Protein AF-A0A3P7L402-F1 (afdb_monomer_lite)

pLDDT: mean 82.18, std 11.5, range [44.22, 94.19]

InterPro domains:
  IPR001204 Phosphate transporter [PF01384] (10-91)
  IPR001204 Phosphate transporter [PTHR11101] (11-91)

Radius of gyration: 19.85 Å; chains: 1; bounding box: 48×33×49 Å

Organism: Strongylus vulgaris (NCBI:txid40348)

Foldseek 3Di:
DPPVVVVVVVVVVVVVVVVVVVVVLVVVLCVVLVVVQQVVCCVPVVDSDPPDDRDVVSSVVSSVVVVVCCVVCVVVVCVCCVPVVVPPPPDD

Structure (mmCIF, N/CA/C/O backbone):
data_AF-A0A3P7L402-F1
#
_entry.id   AF-A0A3P7L402-F1
#
loop_
_atom_site.group_PDB
_atom_site.id
_atom_site.type_symbol
_atom_site.label_atom_id
_atom_site.label_alt_id
_atom_site.label_comp_id
_atom_site.label_asym_id
_atom_site.label_entity_id
_atom_site.label_seq_id
_atom_site.pdbx_PDB_ins_code
_atom_site.Cartn_x
_atom_site.Cartn_y
_atom_site.Cartn_z
_atom_site.occupancy
_atom_site.B_iso_or_equiv
_atom_site.auth_seq_id
_atom_site.auth_comp_id
_atom_site.auth_asym_id
_atom_site.auth_atom_id
_atom_site.pdbx_PDB_model_num
ATOM 1 N N . MET A 1 1 ? 31.239 -3.483 -26.571 1.00 55.38 1 MET A N 1
ATOM 2 C CA . MET A 1 1 ? 31.332 -3.466 -25.093 1.00 55.38 1 MET A CA 1
ATOM 3 C C . MET A 1 1 ? 30.163 -2.730 -24.412 1.00 55.38 1 MET A C 1
ATOM 5 O O . MET A 1 1 ? 29.871 -3.057 -23.276 1.00 55.38 1 MET A O 1
ATOM 9 N N . LEU A 1 2 ? 29.409 -1.855 -25.105 1.00 62.06 2 LEU A N 1
ATOM 10 C CA . LEU A 1 2 ? 28.232 -1.140 -24.562 1.00 62.06 2 LEU A CA 1
ATOM 11 C C . LEU A 1 2 ? 26.907 -1.917 -24.291 1.00 62.06 2 LEU A C 1
ATOM 13 O O . LEU A 1 2 ? 26.087 -1.375 -23.551 1.00 62.06 2 LEU A O 1
ATOM 17 N N . PRO A 1 3 ? 26.603 -3.121 -24.831 1.00 63.69 3 PRO A N 1
ATOM 18 C CA . PRO A 1 3 ? 25.260 -3.696 -24.653 1.00 63.69 3 PRO A CA 1
ATOM 19 C C . PRO A 1 3 ? 25.029 -4.292 -23.256 1.00 63.69 3 PRO A C 1
ATOM 21 O O . PRO A 1 3 ? 23.889 -4.360 -22.803 1.00 63.69 3 PRO A O 1
ATOM 24 N N . LEU A 1 4 ? 26.089 -4.707 -22.555 1.00 66.69 4 LEU A N 1
ATOM 25 C CA . LEU A 1 4 ? 25.970 -5.368 -21.253 1.00 66.69 4 LEU A CA 1
ATOM 26 C C . LEU A 1 4 ? 25.655 -4.371 -20.126 1.00 66.69 4 LEU A C 1
ATOM 28 O O . LEU A 1 4 ? 24.789 -4.641 -19.298 1.00 66.69 4 LEU A O 1
ATOM 32 N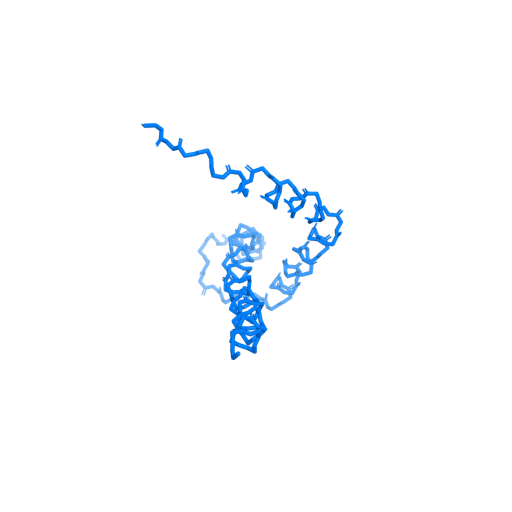 N . GLU A 1 5 ? 26.287 -3.194 -20.132 1.00 72.81 5 GLU A N 1
ATOM 33 C CA . GLU A 1 5 ? 26.075 -2.163 -19.104 1.00 72.81 5 GLU A CA 1
ATOM 34 C C . GLU A 1 5 ? 24.644 -1.614 -19.128 1.00 72.81 5 GLU A C 1
ATOM 36 O O . GLU A 1 5 ? 24.038 -1.379 -18.084 1.00 72.81 5 GLU A O 1
ATOM 41 N N . LEU A 1 6 ? 24.048 -1.513 -20.319 1.00 74.00 6 LEU A N 1
ATOM 42 C CA . LEU A 1 6 ? 22.667 -1.064 -20.488 1.00 74.00 6 LEU A CA 1
ATOM 43 C C . LEU A 1 6 ? 21.651 -2.117 -20.008 1.00 74.00 6 LEU A C 1
ATOM 45 O O . LEU A 1 6 ? 20.614 -1.776 -19.436 1.00 74.00 6 LEU A O 1
ATOM 49 N N . VAL A 1 7 ? 21.959 -3.405 -20.195 1.00 74.25 7 VAL A N 1
ATOM 50 C CA . VAL A 1 7 ? 21.150 -4.521 -19.675 1.00 74.25 7 VAL A CA 1
ATOM 51 C C . VAL A 1 7 ? 21.217 -4.579 -18.149 1.00 74.25 7 VAL A C 1
ATOM 53 O O . VAL A 1 7 ? 20.191 -4.792 -17.500 1.00 74.25 7 VAL A O 1
ATOM 56 N N . ILE A 1 8 ? 22.399 -4.355 -17.573 1.00 80.12 8 ILE A N 1
ATOM 57 C CA . ILE A 1 8 ? 22.598 -4.295 -16.121 1.00 80.12 8 ILE A CA 1
ATOM 58 C C . ILE A 1 8 ? 21.865 -3.077 -15.536 1.00 80.12 8 ILE A C 1
ATOM 60 O O . ILE A 1 8 ? 21.097 -3.230 -14.586 1.00 80.12 8 ILE A O 1
ATOM 64 N N . GLY A 1 9 ? 22.001 -1.899 -16.155 1.00 84.12 9 GLY A N 1
ATOM 65 C CA . GLY A 1 9 ? 21.323 -0.670 -15.734 1.00 84.12 9 GLY A CA 1
ATOM 66 C C . GLY A 1 9 ? 19.796 -0.784 -15.745 1.00 84.12 9 GLY A C 1
ATOM 67 O O . GLY A 1 9 ? 19.142 -0.399 -14.777 1.00 84.12 9 GLY A O 1
ATOM 68 N N . ARG A 1 10 ? 19.212 -1.399 -16.784 1.00 83.25 10 ARG A N 1
ATOM 69 C CA . ARG A 1 10 ? 17.760 -1.648 -16.844 1.00 83.25 10 ARG A CA 1
ATOM 70 C C . ARG A 1 10 ? 17.274 -2.579 -15.732 1.00 83.25 10 ARG A C 1
ATOM 72 O O . ARG A 1 10 ? 16.233 -2.322 -15.137 1.00 83.25 10 ARG A O 1
ATOM 79 N N . LYS A 1 11 ? 18.017 -3.648 -15.428 1.00 86.19 11 LYS A N 1
ATOM 80 C CA . LYS A 1 11 ? 17.669 -4.578 -14.337 1.00 86.19 11 LYS A CA 1
ATOM 81 C C . LYS A 1 11 ? 17.728 -3.888 -12.969 1.00 86.19 11 LYS A C 1
ATOM 83 O O . LYS A 1 11 ? 16.829 -4.082 -12.156 1.00 86.19 11 LYS A O 1
ATOM 88 N N . LEU A 1 12 ? 18.740 -3.049 -12.747 1.00 90.62 12 LEU A N 1
ATOM 89 C CA . LEU A 1 12 ? 18.872 -2.234 -11.536 1.00 90.62 12 LEU A CA 1
ATOM 90 C C . LEU A 1 12 ? 17.731 -1.220 -11.389 1.00 90.62 12 LEU A C 1
ATOM 92 O O . LEU A 1 12 ? 17.191 -1.077 -10.299 1.00 90.62 12 LEU A O 1
ATOM 96 N N . GLN A 1 13 ? 17.311 -0.562 -12.473 1.00 90.56 13 GLN A N 1
ATOM 97 C CA . GLN A 1 13 ? 16.183 0.376 -12.434 1.00 90.56 13 GLN A CA 1
ATOM 98 C C . GLN A 1 13 ? 14.870 -0.299 -12.032 1.00 90.56 13 GLN A C 1
ATOM 100 O O . GLN A 1 13 ? 14.126 0.268 -11.236 1.00 90.56 13 GLN A O 1
ATOM 105 N N . VAL A 1 14 ? 14.598 -1.512 -12.530 1.00 89.69 14 VAL A N 1
ATOM 106 C CA . VAL A 1 14 ? 13.414 -2.282 -12.112 1.00 89.69 14 VAL A CA 1
ATOM 107 C C . VAL A 1 14 ? 13.461 -2.557 -10.610 1.00 89.69 14 VAL A C 1
ATOM 109 O O . VAL A 1 14 ? 12.471 -2.336 -9.920 1.00 89.69 14 VAL A O 1
ATOM 112 N N . PHE A 1 15 ? 14.618 -2.971 -10.090 1.00 91.81 15 PHE A N 1
ATOM 113 C CA . PHE A 1 15 ? 14.795 -3.207 -8.660 1.00 91.81 15 PHE A CA 1
ATOM 114 C C . PHE A 1 15 ? 14.543 -1.932 -7.846 1.00 91.81 15 PHE A C 1
ATOM 116 O O . PHE A 1 15 ? 13.690 -1.932 -6.963 1.00 91.81 15 PHE A O 1
ATOM 123 N N . THR A 1 16 ? 15.195 -0.821 -8.189 1.00 92.50 16 THR A N 1
ATOM 124 C CA . THR A 1 16 ? 15.001 0.470 -7.510 1.00 92.50 16 THR A CA 1
ATOM 125 C C . THR A 1 16 ? 13.546 0.938 -7.562 1.00 92.50 16 THR A C 1
ATOM 127 O O . THR A 1 16 ? 13.018 1.401 -6.552 1.00 92.50 16 THR A O 1
ATOM 130 N N . ALA A 1 17 ? 12.867 0.772 -8.702 1.00 89.94 17 ALA A N 1
ATOM 131 C CA . ALA A 1 17 ? 11.455 1.115 -8.844 1.00 89.94 17 ALA A CA 1
ATOM 132 C C . ALA A 1 17 ? 10.558 0.282 -7.913 1.00 89.94 17 ALA A C 1
ATOM 134 O O . ALA A 1 17 ? 9.613 0.822 -7.340 1.00 89.94 17 ALA A O 1
ATOM 135 N N . CYS A 1 18 ? 10.872 -1.000 -7.695 1.00 91.06 18 CYS A N 1
ATOM 136 C CA . CYS A 1 18 ? 10.159 -1.826 -6.720 1.00 91.06 18 CYS A CA 1
ATOM 137 C C . CYS A 1 18 ? 10.320 -1.302 -5.284 1.00 91.06 18 CYS A C 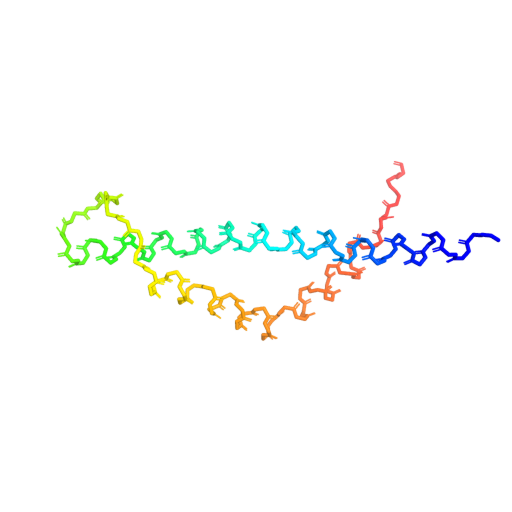1
ATOM 139 O O . CYS A 1 18 ? 9.325 -1.216 -4.567 1.00 91.06 18 CYS A O 1
ATOM 141 N N . PHE A 1 19 ? 11.530 -0.905 -4.866 1.00 93.12 19 PHE A N 1
ATOM 142 C CA . PHE A 1 19 ? 11.742 -0.317 -3.532 1.00 93.12 19 PHE A CA 1
ATOM 143 C C . PHE A 1 19 ? 11.029 1.023 -3.370 1.00 93.12 19 PHE A C 1
ATOM 145 O O . PHE A 1 19 ? 10.394 1.258 -2.343 1.00 93.12 19 PHE A O 1
ATOM 152 N N . ALA A 1 20 ? 11.093 1.879 -4.391 1.00 92.44 20 ALA A N 1
ATOM 153 C CA . ALA A 1 20 ? 10.381 3.151 -4.393 1.00 92.44 20 ALA A CA 1
ATOM 154 C C . ALA A 1 20 ? 8.860 2.940 -4.286 1.00 92.44 20 ALA A C 1
ATOM 156 O O . ALA A 1 20 ? 8.204 3.587 -3.472 1.00 92.44 20 ALA A O 1
ATOM 157 N N . GLY A 1 21 ? 8.313 1.981 -5.043 1.00 90.25 21 GLY A N 1
ATOM 158 C CA . GLY A 1 21 ? 6.901 1.605 -4.973 1.00 90.25 21 GLY A CA 1
ATOM 159 C C . GLY A 1 21 ? 6.498 1.047 -3.607 1.00 90.25 21 GLY A C 1
ATOM 160 O O . GLY A 1 21 ? 5.443 1.406 -3.093 1.00 90.25 21 GLY A O 1
ATOM 161 N N . PHE A 1 22 ? 7.347 0.228 -2.980 1.00 89.56 22 PHE A N 1
ATOM 162 C CA . PHE A 1 22 ? 7.103 -0.297 -1.634 1.00 89.56 22 PHE A CA 1
ATOM 163 C C . PHE A 1 22 ? 7.070 0.815 -0.577 1.00 89.56 22 PHE A C 1
ATOM 165 O O . PHE A 1 22 ? 6.124 0.897 0.205 1.00 89.56 22 PHE A O 1
ATOM 172 N N . ALA A 1 23 ? 8.074 1.698 -0.575 1.00 92.81 23 ALA A N 1
ATOM 173 C CA . ALA A 1 23 ? 8.155 2.804 0.376 1.00 92.81 23 ALA A CA 1
ATOM 174 C C . ALA A 1 23 ? 6.984 3.789 0.218 1.00 92.81 23 ALA A C 1
ATOM 176 O O . ALA A 1 23 ? 6.417 4.248 1.210 1.00 92.81 23 ALA A O 1
ATOM 177 N N . HIS A 1 24 ? 6.590 4.089 -1.022 1.00 91.00 24 HIS A N 1
ATOM 178 C CA . HIS A 1 24 ? 5.435 4.943 -1.283 1.00 91.00 24 HIS A CA 1
ATOM 179 C C . HIS A 1 24 ? 4.127 4.267 -0.861 1.00 91.00 24 HIS A C 1
ATOM 181 O O . HIS A 1 24 ? 3.329 4.882 -0.157 1.00 91.00 24 HIS A O 1
ATOM 187 N N . GLY A 1 25 ? 3.949 2.986 -1.201 1.00 89.31 25 GLY A N 1
ATOM 188 C CA . GLY A 1 25 ? 2.769 2.215 -0.819 1.00 89.31 25 GLY A CA 1
ATOM 189 C C . GLY A 1 25 ? 2.583 2.129 0.698 1.00 89.31 25 GLY A C 1
ATOM 190 O O . GLY A 1 25 ? 1.465 2.271 1.180 1.00 89.31 25 GLY A O 1
ATOM 191 N N . ALA A 1 26 ? 3.666 1.973 1.467 1.00 88.19 26 ALA A N 1
ATOM 192 C CA . ALA A 1 26 ? 3.604 1.976 2.930 1.00 88.19 26 ALA A CA 1
ATOM 193 C C . ALA A 1 26 ? 3.097 3.317 3.501 1.00 88.19 26 ALA A C 1
ATOM 195 O O . ALA A 1 26 ? 2.284 3.321 4.427 1.00 88.19 26 ALA A O 1
ATOM 196 N N . ASN A 1 27 ? 3.525 4.447 2.927 1.00 91.81 27 ASN A N 1
ATOM 197 C CA . ASN A 1 27 ? 3.018 5.768 3.311 1.00 91.81 27 ASN A CA 1
ATOM 198 C C . ASN A 1 27 ? 1.535 5.945 2.947 1.00 91.81 27 ASN A C 1
ATOM 200 O O . ASN A 1 27 ? 0.758 6.463 3.751 1.00 91.81 27 ASN A O 1
ATOM 204 N N . ASP A 1 28 ? 1.123 5.470 1.772 1.00 92.00 28 ASP A N 1
ATOM 205 C CA . ASP A 1 28 ? -0.266 5.576 1.319 1.00 92.00 28 ASP A CA 1
ATOM 206 C C . ASP A 1 28 ? -1.215 4.740 2.189 1.00 92.00 28 ASP A C 1
ATOM 208 O O . ASP A 1 28 ? -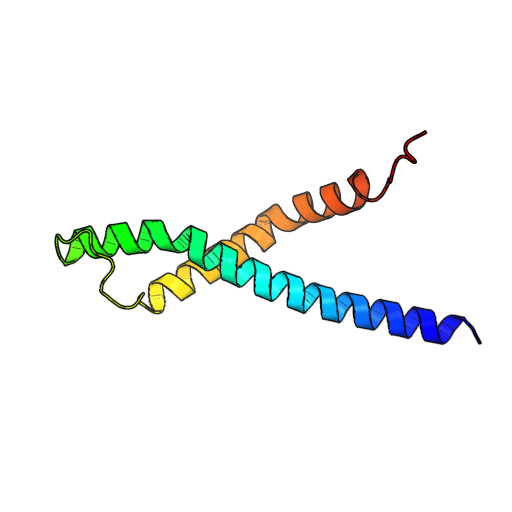2.302 5.203 2.539 1.00 92.00 28 ASP A O 1
ATOM 212 N N . VAL A 1 29 ? -0.784 3.543 2.609 1.00 89.69 29 VAL A N 1
ATOM 213 C CA . VAL A 1 29 ? -1.508 2.700 3.575 1.00 89.69 29 VAL A CA 1
ATOM 214 C C . VAL A 1 29 ? -1.749 3.468 4.878 1.00 89.69 29 VAL A C 1
ATOM 216 O O . VAL A 1 29 ? -2.875 3.486 5.375 1.00 89.69 29 VAL A O 1
ATOM 219 N N . GLY A 1 30 ? -0.726 4.141 5.415 1.00 88.00 30 GLY A N 1
ATOM 220 C CA . GLY A 1 30 ? -0.853 4.948 6.632 1.00 88.00 30 GLY A CA 1
ATOM 221 C C . GLY A 1 30 ? -1.887 6.066 6.484 1.00 88.00 30 GLY A C 1
ATOM 222 O O . GLY A 1 30 ? -2.783 6.200 7.320 1.00 88.00 30 GLY A O 1
ATOM 223 N N . ASN A 1 31 ? -1.823 6.806 5.376 1.00 89.12 31 ASN A N 1
ATOM 224 C CA . ASN A 1 31 ? -2.753 7.898 5.087 1.00 89.12 31 ASN A CA 1
ATOM 225 C C . ASN A 1 31 ? -4.200 7.412 4.903 1.00 89.12 31 ASN A C 1
ATOM 227 O O . ASN A 1 31 ? -5.134 8.061 5.371 1.00 89.12 31 ASN A O 1
ATOM 231 N N . ALA A 1 32 ? -4.398 6.260 4.258 1.00 87.50 32 ALA A N 1
ATOM 232 C CA . ALA A 1 32 ? -5.724 5.687 4.039 1.00 87.50 32 ALA A CA 1
ATOM 233 C C . ALA A 1 32 ? -6.349 5.124 5.329 1.00 87.50 32 ALA A C 1
ATOM 235 O O . ALA A 1 32 ? -7.560 5.221 5.536 1.00 87.50 32 ALA A O 1
ATOM 236 N N . ILE A 1 33 ? -5.533 4.535 6.207 1.00 89.50 33 ILE A N 1
ATOM 237 C CA . ILE A 1 33 ? -5.995 3.836 7.413 1.00 89.50 33 ILE A CA 1
ATOM 238 C C . ILE A 1 33 ? -6.142 4.767 8.624 1.00 89.50 33 ILE A C 1
ATOM 240 O O . ILE A 1 33 ? -6.954 4.482 9.509 1.00 89.50 33 ILE A O 1
ATOM 244 N N . ALA A 1 34 ? -5.411 5.883 8.682 1.00 87.00 34 ALA A N 1
ATOM 245 C CA . ALA A 1 34 ? -5.495 6.856 9.774 1.00 87.00 34 ALA A CA 1
ATOM 246 C C . ALA A 1 34 ? -6.941 7.284 10.130 1.00 87.00 34 ALA A C 1
ATOM 248 O O . ALA A 1 34 ? -7.318 7.149 11.301 1.00 87.00 34 ALA A O 1
ATOM 249 N N . PRO A 1 35 ? -7.794 7.723 9.178 1.00 88.31 35 PRO A N 1
ATOM 250 C CA . PRO A 1 35 ? -9.177 8.092 9.489 1.00 88.31 35 PRO A CA 1
ATOM 251 C C . PRO A 1 35 ? -10.032 6.890 9.915 1.00 88.31 35 PRO A C 1
ATOM 253 O O . PRO A 1 35 ? -10.863 7.010 10.815 1.00 88.31 35 PRO A O 1
ATOM 256 N N . LEU A 1 36 ? -9.811 5.717 9.316 1.00 87.19 36 LEU A N 1
ATOM 257 C CA . LEU A 1 36 ? -10.533 4.491 9.665 1.00 87.19 36 LEU A CA 1
ATOM 258 C C . LEU A 1 36 ? -10.219 4.061 11.107 1.00 87.19 36 LEU A C 1
ATOM 260 O O . LEU A 1 36 ? -11.112 3.697 11.868 1.00 87.19 36 LEU A O 1
ATOM 264 N N . THR A 1 37 ? -8.952 4.161 11.501 1.00 86.75 37 THR A N 1
ATOM 265 C CA . THR A 1 37 ? -8.497 3.830 12.855 1.00 86.75 37 THR A CA 1
ATOM 266 C C . THR A 1 37 ? -9.020 4.836 13.875 1.00 86.75 37 THR A C 1
ATOM 268 O O . THR A 1 37 ? -9.481 4.430 14.939 1.00 86.75 37 THR A O 1
ATOM 271 N N . ALA A 1 38 ? -9.034 6.133 13.540 1.00 86.44 38 ALA A N 1
ATOM 272 C CA . ALA A 1 38 ? -9.673 7.157 14.370 1.00 86.44 38 ALA A CA 1
ATOM 273 C C . ALA A 1 38 ? -11.160 6.847 14.615 1.00 86.44 38 ALA A C 1
ATOM 275 O O . ALA A 1 38 ? -11.630 6.920 15.748 1.00 86.44 38 ALA A O 1
ATOM 276 N N . LEU A 1 39 ? -11.893 6.448 13.569 1.00 86.75 39 LEU A N 1
ATOM 277 C CA . LEU A 1 39 ? -13.309 6.099 13.679 1.00 86.75 39 LEU A CA 1
ATOM 278 C C . LEU A 1 39 ? -13.534 4.894 14.603 1.00 86.75 39 LEU A C 1
ATOM 280 O O . LEU A 1 39 ? -14.430 4.921 15.447 1.00 86.75 39 LEU A O 1
ATOM 284 N N . VAL A 1 40 ? -12.713 3.848 14.471 1.00 85.25 40 VAL A N 1
ATOM 285 C CA . VAL A 1 40 ? -12.800 2.651 15.322 1.00 85.25 40 VAL A CA 1
ATOM 286 C C . VAL A 1 40 ? -12.466 2.974 16.781 1.00 85.25 40 VAL A C 1
ATOM 288 O O . VAL A 1 40 ? -13.161 2.482 17.672 1.00 85.25 40 VAL A O 1
ATOM 291 N N . ALA A 1 41 ? -11.461 3.820 17.029 1.00 84.12 41 ALA A N 1
ATOM 292 C CA . ALA A 1 41 ? -11.100 4.273 18.373 1.00 84.12 41 ALA A CA 1
ATOM 293 C C . ALA A 1 41 ? -12.255 5.039 19.041 1.00 84.12 41 ALA A C 1
ATOM 295 O O . ALA A 1 41 ? -12.650 4.721 20.160 1.00 84.12 41 ALA A O 1
ATOM 296 N N . ILE A 1 42 ? -12.892 5.967 18.317 1.00 85.56 42 ILE A N 1
ATOM 297 C CA . ILE A 1 42 ? -14.066 6.698 18.822 1.00 85.56 42 ILE A CA 1
ATOM 298 C C . ILE A 1 42 ? -15.232 5.741 19.097 1.00 85.56 42 ILE A C 1
ATOM 300 O O . ILE A 1 42 ? -15.910 5.872 20.115 1.00 85.56 42 ILE A O 1
ATOM 304 N N . TYR A 1 43 ? -15.475 4.775 18.208 1.00 85.06 43 TYR A N 1
ATOM 305 C CA . TYR A 1 43 ? -16.582 3.832 18.361 1.00 85.06 43 TYR A CA 1
ATOM 306 C C . TYR A 1 43 ? -16.418 2.917 19.583 1.00 85.06 43 TYR A C 1
ATOM 308 O O . TYR A 1 43 ? -17.403 2.625 20.261 1.00 85.06 43 TYR A O 1
ATOM 316 N N . ARG A 1 44 ? -15.190 2.466 19.872 1.00 81.56 44 ARG A N 1
ATOM 317 C CA . ARG A 1 44 ? -14.912 1.532 20.974 1.00 81.56 44 ARG A CA 1
ATOM 318 C C . ARG A 1 44 ? -14.660 2.225 22.306 1.00 81.56 44 ARG A C 1
ATOM 320 O O . ARG A 1 44 ? -15.288 1.863 23.295 1.00 81.56 44 ARG A O 1
ATOM 327 N N . ASP A 1 45 ? -13.794 3.232 22.315 1.00 78.06 45 ASP A N 1
ATOM 328 C CA . ASP A 1 45 ? -13.274 3.827 23.550 1.00 78.06 45 ASP A CA 1
ATOM 329 C C . ASP A 1 45 ? -13.955 5.158 23.896 1.00 78.06 45 ASP A C 1
ATOM 331 O O . ASP A 1 45 ? -13.682 5.747 24.941 1.00 78.06 45 ASP A O 1
ATOM 335 N N . LYS A 1 46 ? -14.836 5.664 23.014 1.00 76.88 46 LYS A N 1
ATOM 336 C CA . LYS A 1 46 ? -15.437 7.013 23.090 1.00 76.88 46 LYS A CA 1
ATOM 337 C C . LYS A 1 46 ? -14.410 8.130 23.269 1.00 76.88 46 LYS A C 1
ATOM 339 O O . LYS A 1 46 ? -14.742 9.229 23.711 1.00 76.88 46 LYS A O 1
ATOM 344 N N . ASN A 1 47 ? -13.169 7.852 22.891 1.00 67.88 47 ASN A N 1
ATOM 345 C CA . ASN A 1 47 ? -12.047 8.754 22.993 1.00 67.88 47 ASN A CA 1
ATOM 346 C C . ASN A 1 47 ? -11.503 8.996 21.584 1.00 67.88 47 ASN A C 1
ATOM 348 O O . ASN A 1 47 ? -11.265 8.061 20.824 1.00 67.88 47 ASN A O 1
ATOM 352 N N . ALA A 1 48 ? -11.335 10.266 21.225 1.00 66.44 48 ALA A N 1
ATOM 353 C CA . ALA A 1 48 ? -10.760 10.661 19.941 1.00 66.44 48 ALA A CA 1
ATOM 354 C C . ALA A 1 48 ? -9.223 10.617 19.947 1.00 66.44 48 ALA A C 1
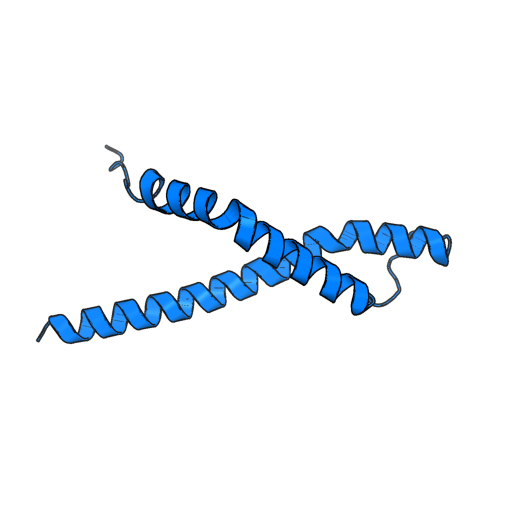ATOM 356 O O . ALA A 1 48 ? -8.594 10.840 18.913 1.00 66.44 48 ALA A O 1
ATOM 357 N N . ARG A 1 49 ? -8.601 10.355 21.105 1.00 65.75 49 ARG A N 1
ATOM 358 C CA . ARG A 1 49 ? -7.150 10.211 21.213 1.00 65.75 49 ARG A CA 1
ATOM 359 C C . ARG A 1 49 ? -6.726 8.851 20.663 1.00 65.75 49 ARG A C 1
ATOM 361 O O . ARG A 1 49 ? -7.070 7.812 21.217 1.00 65.75 49 ARG A O 1
ATOM 368 N N . GLN A 1 50 ? -5.946 8.875 19.583 1.00 63.69 50 GLN A N 1
ATOM 369 C CA . GLN A 1 50 ? -5.247 7.711 19.028 1.00 63.69 50 GLN A CA 1
ATOM 370 C C . GLN A 1 50 ? -4.047 7.336 19.919 1.00 63.69 50 GLN A C 1
ATOM 372 O O . GLN A 1 50 ? -2.898 7.419 19.502 1.00 63.69 50 GLN A O 1
ATOM 377 N N . GLU A 1 51 ? -4.308 6.997 21.181 1.00 61.81 51 GLU A N 1
ATOM 378 C CA . GLU A 1 51 ? -3.277 6.547 22.133 1.00 61.81 51 GLU A CA 1
ATOM 379 C C . GLU A 1 51 ? -2.992 5.041 21.998 1.00 61.81 51 GLU A C 1
ATOM 381 O O . GLU A 1 51 ? -1.968 4.557 22.474 1.00 61.81 51 GLU A O 1
ATOM 386 N N . GLY A 1 52 ? -3.886 4.304 21.332 1.00 65.44 52 GLY A N 1
ATOM 387 C CA . GLY A 1 52 ? -3.762 2.871 21.086 1.00 65.44 52 GLY A CA 1
ATOM 388 C C . GLY A 1 52 ? -2.996 2.535 19.807 1.00 65.44 52 GLY A C 1
ATOM 389 O O . GLY A 1 52 ? -3.081 3.235 18.798 1.00 65.44 52 GLY A O 1
ATOM 390 N N . GLU A 1 53 ? -2.280 1.416 19.846 1.00 71.44 53 GLU A N 1
ATOM 391 C CA . GLU A 1 53 ? -1.591 0.846 18.691 1.00 71.44 53 GLU A CA 1
ATOM 392 C C . GLU A 1 53 ? -2.597 0.438 17.597 1.00 71.44 53 GLU A C 1
ATOM 394 O O . GLU A 1 53 ? -3.684 -0.074 17.886 1.00 71.44 53 GLU A O 1
ATOM 399 N N . VAL A 1 54 ? -2.257 0.681 16.324 1.00 78.31 54 VAL A N 1
ATOM 400 C CA . VAL A 1 54 ? -3.160 0.371 15.206 1.00 78.31 54 VAL A CA 1
ATOM 401 C C . VAL A 1 54 ? -3.313 -1.150 15.092 1.00 78.31 54 VAL A C 1
ATOM 403 O O . VAL A 1 54 ? -2.317 -1.853 14.915 1.00 78.31 54 VAL A O 1
ATOM 406 N N . PRO A 1 55 ? -4.541 -1.695 15.133 1.00 83.25 55 PRO A N 1
ATOM 407 C CA . PRO A 1 55 ? -4.732 -3.133 15.057 1.00 83.25 55 PRO A CA 1
ATOM 408 C C . PRO A 1 55 ? -4.287 -3.698 13.704 1.00 83.25 55 PRO A C 1
ATOM 410 O O . PRO A 1 55 ? -4.667 -3.183 12.648 1.00 83.25 55 PRO A O 1
ATOM 413 N N . ILE A 1 56 ? -3.576 -4.830 13.727 1.00 86.50 56 ILE A N 1
ATOM 414 C CA . ILE A 1 56 ? -3.009 -5.447 12.516 1.00 86.50 56 ILE A CA 1
ATOM 415 C C . ILE A 1 56 ? -4.067 -5.799 11.456 1.00 86.50 56 ILE A C 1
ATOM 417 O O . ILE A 1 56 ? -3.795 -5.723 10.261 1.00 86.50 56 ILE A O 1
ATOM 421 N N . TYR A 1 57 ? -5.300 -6.128 11.859 1.00 87.69 57 TYR A N 1
ATOM 422 C CA . TYR A 1 57 ? -6.375 -6.442 10.911 1.00 87.69 57 TYR A CA 1
ATOM 423 C C . TYR A 1 57 ? -6.800 -5.227 10.073 1.00 87.69 57 TYR A C 1
ATOM 425 O O . TYR A 1 57 ? -7.184 -5.396 8.917 1.00 87.69 57 TYR A O 1
ATOM 433 N N . ILE A 1 58 ? -6.696 -4.007 10.617 1.00 87.75 58 ILE A N 1
ATOM 434 C CA . ILE A 1 58 ? -7.000 -2.776 9.875 1.00 87.75 58 ILE A CA 1
ATOM 435 C C . ILE A 1 58 ? -5.886 -2.499 8.858 1.00 87.75 58 ILE A C 1
ATOM 437 O O . ILE A 1 58 ? -6.174 -2.194 7.701 1.00 87.75 58 ILE A O 1
ATOM 441 N N . LEU A 1 59 ? -4.623 -2.694 9.260 1.00 88.38 59 LEU A N 1
ATOM 442 C CA . LEU A 1 59 ? -3.457 -2.645 8.368 1.00 88.38 59 LEU A CA 1
ATOM 443 C C . LEU A 1 59 ? -3.586 -3.613 7.191 1.00 88.38 59 LEU A C 1
ATOM 445 O O . LEU A 1 59 ? -3.457 -3.199 6.039 1.00 88.38 59 LEU A O 1
ATOM 449 N N . LEU A 1 60 ? -3.911 -4.879 7.463 1.00 90.38 60 LEU A N 1
ATOM 450 C CA . LEU A 1 60 ? -4.116 -5.884 6.418 1.00 90.38 60 LEU A CA 1
ATOM 451 C C . LEU A 1 60 ? -5.251 -5.497 5.464 1.00 90.38 60 LEU A C 1
ATOM 453 O O . LEU A 1 60 ? -5.108 -5.658 4.252 1.00 90.38 60 LEU A O 1
ATOM 457 N N . TYR A 1 61 ? -6.347 -4.941 5.986 1.00 91.38 61 TYR A N 1
ATOM 458 C CA . TYR A 1 61 ? -7.452 -4.460 5.160 1.00 91.38 61 TYR A CA 1
ATOM 459 C C . TYR A 1 61 ? -7.017 -3.350 4.193 1.00 91.38 61 TYR A C 1
ATOM 461 O O . TYR A 1 61 ? -7.322 -3.430 3.003 1.00 91.38 61 TYR A O 1
ATOM 469 N N . GLY A 1 62 ? -6.273 -2.341 4.660 1.00 91.00 62 GLY A N 1
ATOM 470 C CA . GLY A 1 62 ? -5.834 -1.252 3.781 1.00 91.00 62 GLY A CA 1
ATOM 471 C C . GLY A 1 62 ? -4.825 -1.699 2.720 1.00 91.00 62 GLY A C 1
ATOM 472 O O . GLY A 1 62 ? -4.935 -1.271 1.572 1.00 91.00 62 GLY A O 1
ATOM 473 N N . VAL A 1 63 ? -3.912 -2.622 3.048 1.00 90.81 63 VAL A N 1
ATOM 474 C CA . VAL A 1 63 ? -2.995 -3.212 2.053 1.00 90.81 63 VAL A CA 1
ATOM 475 C C . VAL A 1 63 ? -3.780 -3.960 0.974 1.00 90.81 63 VAL A C 1
ATOM 477 O O . VAL A 1 63 ? -3.565 -3.724 -0.214 1.00 90.81 63 VAL A O 1
ATOM 480 N N . LEU A 1 64 ? -4.735 -4.811 1.364 1.00 93.25 64 LEU A N 1
ATOM 481 C CA . LEU A 1 64 ? -5.571 -5.544 0.411 1.00 93.25 64 LEU A CA 1
ATOM 482 C C . LEU A 1 64 ? -6.393 -4.601 -0.475 1.00 93.25 64 LEU A C 1
ATOM 484 O O . LEU A 1 64 ? -6.453 -4.805 -1.686 1.00 93.25 64 LEU A O 1
ATOM 488 N N . ALA A 1 65 ? -6.978 -3.549 0.100 1.00 91.75 65 ALA A N 1
ATOM 489 C CA . ALA A 1 65 ? -7.743 -2.558 -0.650 1.00 91.75 65 ALA A CA 1
ATOM 490 C C . ALA A 1 65 ? -6.884 -1.844 -1.711 1.00 91.75 65 ALA A C 1
ATOM 492 O O . ALA A 1 65 ? -7.311 -1.717 -2.860 1.00 91.75 65 ALA A O 1
ATOM 493 N N . ILE A 1 66 ? -5.656 -1.442 -1.362 1.00 90.75 66 ILE A N 1
ATOM 494 C CA . ILE A 1 66 ? -4.718 -0.810 -2.301 1.00 90.75 66 ILE A CA 1
ATOM 495 C C . ILE A 1 66 ? -4.279 -1.800 -3.388 1.00 90.75 66 ILE A C 1
ATOM 497 O O . ILE A 1 66 ? -4.278 -1.442 -4.566 1.00 90.75 66 ILE A O 1
ATOM 501 N N . CYS A 1 67 ? -3.983 -3.057 -3.039 1.00 91.31 67 CYS A N 1
ATOM 502 C CA . CYS A 1 67 ? -3.650 -4.092 -4.021 1.00 91.31 67 CYS A CA 1
ATOM 503 C C . CYS A 1 67 ? -4.789 -4.325 -5.026 1.00 91.31 67 CYS A C 1
ATOM 505 O O . CYS A 1 67 ? -4.544 -4.395 -6.231 1.00 91.31 67 CYS A O 1
ATOM 507 N N . VAL A 1 68 ? -6.036 -4.404 -4.553 1.00 94.19 68 VAL A N 1
ATOM 508 C CA . VAL A 1 68 ? -7.218 -4.570 -5.415 1.00 94.19 68 VAL A CA 1
ATOM 509 C C . VAL A 1 68 ? -7.438 -3.337 -6.296 1.00 94.19 68 VAL A C 1
ATOM 511 O O . VAL A 1 68 ? -7.701 -3.474 -7.494 1.00 94.19 68 VAL A O 1
ATOM 514 N N . GLY A 1 69 ? -7.283 -2.130 -5.746 1.00 91.06 69 GLY A N 1
ATOM 515 C CA . GLY A 1 69 ? -7.366 -0.884 -6.512 1.00 91.06 69 GLY A CA 1
ATOM 516 C C . GLY A 1 69 ? -6.310 -0.809 -7.618 1.00 91.06 69 GLY A C 1
ATOM 517 O O . GLY A 1 69 ? -6.626 -0.484 -8.764 1.00 91.06 69 GLY A O 1
ATOM 518 N N . LEU A 1 70 ? -5.069 -1.193 -7.310 1.00 90.12 70 LEU A N 1
ATOM 519 C CA . LEU A 1 70 ? -3.983 -1.222 -8.286 1.00 90.12 70 LEU A CA 1
ATOM 520 C C . LEU A 1 70 ? -4.213 -2.289 -9.366 1.00 90.12 70 LEU A C 1
ATOM 522 O O . LEU A 1 70 ? -3.961 -2.025 -10.539 1.00 90.12 70 LEU A O 1
ATOM 526 N N . TRP A 1 71 ? -4.733 -3.466 -9.012 1.00 91.88 71 TRP A N 1
ATOM 527 C CA . TRP A 1 71 ? -5.037 -4.503 -10.001 1.00 91.88 71 TRP A CA 1
ATOM 528 C C . TRP A 1 71 ? -6.151 -4.047 -10.955 1.00 91.88 71 TRP A C 1
ATOM 530 O O . TRP A 1 71 ? -6.022 -4.162 -12.173 1.00 91.88 71 TRP A O 1
ATOM 540 N N . THR A 1 72 ? -7.230 -3.478 -10.421 1.00 93.81 72 THR A N 1
ATOM 541 C CA . THR A 1 72 ? -8.411 -3.110 -11.217 1.00 93.81 72 THR A CA 1
ATOM 542 C C . THR A 1 72 ? -8.206 -1.852 -12.065 1.00 93.81 72 THR A C 1
ATOM 544 O O . THR A 1 72 ? -8.625 -1.820 -13.222 1.00 93.81 72 THR A O 1
ATOM 547 N N . LEU A 1 73 ? -7.554 -0.817 -11.523 1.00 92.38 73 LEU A N 1
ATOM 548 C CA . LEU A 1 73 ? -7.445 0.506 -12.157 1.00 92.38 73 LEU A CA 1
ATOM 549 C C . LEU A 1 73 ? -6.002 0.921 -12.484 1.00 92.38 73 LEU A C 1
ATOM 551 O O . LEU A 1 73 ? -5.794 1.836 -13.287 1.00 92.38 73 LEU A O 1
ATOM 555 N N . GLY A 1 74 ? -4.996 0.245 -11.924 1.00 89.00 74 GLY A N 1
ATOM 556 C CA . GLY A 1 74 ? -3.589 0.633 -12.054 1.00 89.00 74 GLY A CA 1
ATOM 557 C C . GLY A 1 74 ? -3.071 0.610 -13.489 1.00 89.00 74 GLY A C 1
ATOM 558 O O . GLY A 1 74 ? -2.309 1.495 -13.868 1.00 89.00 74 GLY A O 1
ATOM 559 N N . HIS A 1 75 ? -3.545 -0.312 -14.337 1.00 88.31 75 HIS A N 1
ATOM 560 C CA . HIS A 1 75 ? -3.132 -0.353 -15.747 1.00 88.31 75 HIS A CA 1
ATOM 561 C C . HIS A 1 75 ? -3.445 0.957 -16.490 1.00 88.31 75 HIS A C 1
ATOM 563 O O . HIS A 1 75 ? -2.667 1.398 -17.338 1.00 88.31 75 HIS A O 1
ATOM 569 N N . ARG A 1 76 ? -4.553 1.623 -16.140 1.00 88.94 76 ARG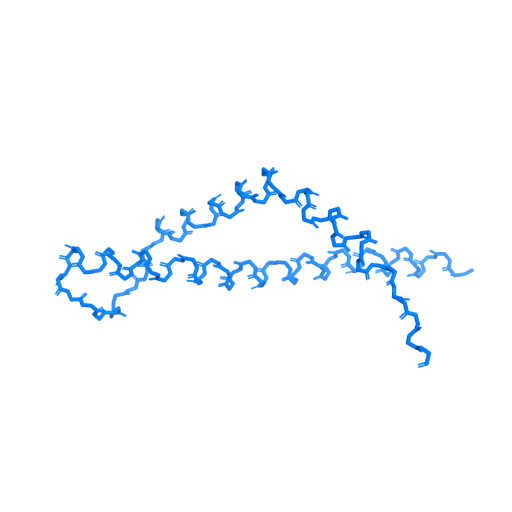 A N 1
ATOM 570 C CA . ARG A 1 76 ? -4.930 2.906 -16.743 1.00 88.94 76 ARG A CA 1
ATOM 571 C C . ARG A 1 76 ? -3.965 4.015 -16.337 1.00 88.94 76 ARG A C 1
ATOM 573 O O . ARG A 1 76 ? -3.552 4.791 -17.190 1.00 88.94 76 ARG A O 1
ATOM 580 N N . VAL A 1 77 ? -3.583 4.061 -15.061 1.00 88.44 77 VAL A N 1
ATOM 581 C CA . VAL A 1 77 ? -2.645 5.062 -14.528 1.00 88.44 77 VAL A CA 1
ATOM 582 C C . VAL A 1 77 ? -1.250 4.855 -15.108 1.00 88.44 77 VAL A C 1
ATOM 584 O O . VAL A 1 77 ? -0.662 5.802 -15.623 1.00 88.44 77 VAL A O 1
ATOM 587 N N . ILE A 1 78 ? -0.753 3.613 -15.109 1.00 89.44 78 ILE A N 1
ATOM 588 C CA . ILE A 1 78 ? 0.573 3.274 -15.643 1.00 89.44 78 ILE A CA 1
ATOM 589 C C . ILE A 1 78 ? 0.662 3.646 -17.124 1.00 89.44 78 ILE A C 1
ATOM 591 O O . ILE A 1 78 ? 1.648 4.251 -17.541 1.00 89.44 78 ILE A O 1
ATOM 595 N N . ARG A 1 79 ? -0.377 3.342 -17.916 1.00 86.69 79 ARG A N 1
ATOM 596 C CA . ARG A 1 79 ? -0.414 3.713 -19.335 1.00 86.69 79 ARG A CA 1
ATOM 597 C C . ARG A 1 79 ? -0.380 5.228 -19.515 1.00 86.69 79 ARG A C 1
ATOM 599 O O . ARG A 1 79 ? 0.429 5.711 -20.293 1.00 86.69 79 ARG A O 1
ATOM 606 N N . THR A 1 80 ? -1.212 5.971 -18.786 1.00 86.94 80 THR A N 1
ATOM 607 C CA . THR A 1 80 ? -1.275 7.434 -18.910 1.00 86.94 80 THR A CA 1
ATOM 608 C C . THR A 1 80 ? 0.039 8.098 -18.508 1.00 86.94 80 THR A C 1
ATOM 610 O O . THR A 1 80 ? 0.527 8.948 -19.247 1.00 86.94 80 THR A O 1
ATOM 613 N N . VAL A 1 81 ? 0.638 7.709 -17.381 1.00 87.50 81 VAL A N 1
ATOM 614 C CA . VAL A 1 81 ? 1.923 8.266 -16.928 1.00 87.50 81 VAL A CA 1
ATOM 615 C C . VAL A 1 81 ? 3.041 7.886 -17.899 1.00 87.50 81 VAL A C 1
ATOM 617 O O . VAL A 1 81 ? 3.808 8.748 -18.314 1.00 87.50 81 VAL A O 1
ATOM 620 N N . GLY A 1 82 ? 3.089 6.620 -18.322 1.00 83.00 82 GLY A N 1
ATOM 621 C CA . GLY A 1 82 ? 4.127 6.107 -19.212 1.00 83.00 82 GLY A CA 1
ATOM 622 C C . GLY A 1 82 ? 4.120 6.708 -20.617 1.00 83.00 82 GLY A C 1
ATOM 623 O O . GLY A 1 82 ? 5.172 6.724 -21.240 1.00 83.00 82 GLY A O 1
ATOM 624 N N . THR A 1 83 ? 2.978 7.198 -21.112 1.00 79.62 83 THR A N 1
ATOM 625 C CA . THR A 1 83 ? 2.892 7.839 -22.437 1.00 79.62 83 THR A CA 1
ATOM 626 C C . THR A 1 83 ? 2.904 9.362 -22.379 1.00 79.62 83 THR A C 1
ATOM 628 O O . THR A 1 83 ? 3.475 9.985 -23.261 1.00 79.62 83 THR A O 1
ATOM 631 N N . ASN A 1 84 ? 2.269 9.979 -21.374 1.00 73.38 84 ASN A N 1
ATOM 632 C CA . ASN A 1 84 ? 2.105 11.439 -21.334 1.00 73.38 84 ASN A CA 1
ATOM 633 C C . ASN A 1 84 ? 3.223 12.153 -20.565 1.00 73.38 84 ASN A C 1
ATOM 635 O O . ASN A 1 84 ? 3.427 13.339 -20.782 1.00 73.38 84 ASN A O 1
ATOM 639 N N . MET A 1 85 ? 3.941 11.467 -19.667 1.00 65.69 85 MET A N 1
ATOM 640 C CA . MET A 1 85 ? 5.075 12.058 -18.936 1.00 65.69 85 MET A CA 1
ATOM 641 C C . MET A 1 85 ? 6.432 11.730 -19.583 1.00 65.69 85 MET A C 1
ATOM 643 O O . MET A 1 85 ? 7.453 12.260 -19.156 1.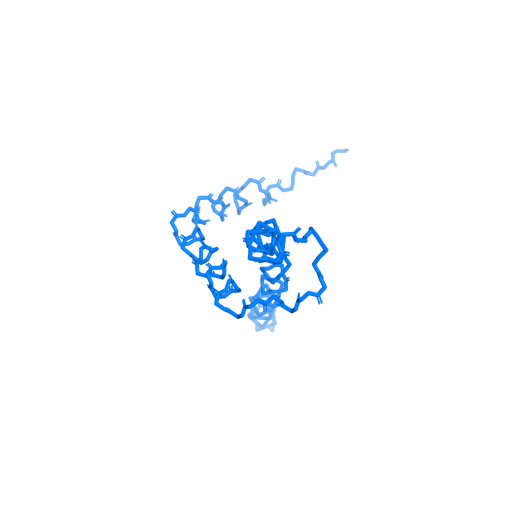00 65.69 85 MET A O 1
ATOM 647 N N . SER A 1 86 ? 6.469 10.847 -20.591 1.00 63.16 86 SER A N 1
ATOM 648 C CA . SER A 1 86 ? 7.698 10.475 -21.308 1.00 63.16 86 SER A CA 1
ATOM 649 C C . SER A 1 86 ? 8.078 11.451 -22.421 1.00 63.16 86 SER A C 1
ATOM 651 O O . SER A 1 86 ? 9.253 11.542 -22.768 1.00 63.16 86 SER A O 1
ATOM 653 N N . GLU A 1 87 ? 7.108 12.178 -22.986 1.00 62.19 87 GLU A N 1
ATOM 654 C CA . GLU A 1 87 ? 7.394 13.334 -23.838 1.00 62.19 87 GLU A CA 1
ATOM 655 C C . GLU A 1 87 ? 7.793 14.503 -22.938 1.00 62.19 87 GLU A C 1
ATOM 657 O O . GLU A 1 87 ? 6.977 15.323 -22.521 1.00 62.19 87 GLU A O 1
ATOM 662 N N . ILE A 1 88 ? 9.081 14.568 -22.608 1.00 60.16 88 ILE A N 1
ATOM 663 C CA . ILE A 1 88 ? 9.667 15.792 -22.076 1.00 60.16 88 ILE A CA 1
ATOM 664 C C . ILE A 1 88 ? 9.664 16.778 -23.241 1.00 60.16 88 ILE A C 1
ATOM 666 O O . ILE A 1 88 ? 10.550 16.723 -24.091 1.00 60.16 88 ILE A O 1
ATOM 670 N N . ASN A 1 89 ? 8.648 17.642 -23.315 1.00 61.12 89 ASN A N 1
ATOM 671 C CA . ASN A 1 89 ? 8.701 18.794 -24.204 1.00 61.12 89 ASN A CA 1
ATOM 672 C C . ASN A 1 89 ? 9.942 19.599 -23.791 1.00 61.12 89 ASN A C 1
ATOM 674 O O . ASN A 1 89 ? 9.975 20.070 -22.648 1.00 61.12 89 ASN A O 1
ATOM 678 N N . PRO A 1 90 ? 10.987 19.708 -24.634 1.00 54.62 90 PRO A N 1
ATOM 679 C CA . PRO A 1 90 ? 12.125 20.538 -24.295 1.00 54.62 90 PRO A CA 1
ATOM 680 C C . PRO A 1 90 ? 11.589 21.958 -24.131 1.00 54.62 90 PRO A C 1
ATOM 682 O O . PRO A 1 90 ? 11.066 22.547 -25.078 1.00 54.62 90 PRO A O 1
ATOM 685 N N . ALA A 1 91 ? 11.642 22.473 -22.902 1.00 57.91 91 ALA A N 1
ATOM 686 C CA . ALA A 1 91 ? 11.377 23.879 -22.657 1.00 57.91 91 ALA A CA 1
ATOM 687 C C . ALA A 1 91 ? 12.332 24.665 -23.563 1.00 57.91 91 ALA A C 1
ATOM 689 O O . ALA A 1 91 ? 13.546 24.459 -23.502 1.00 57.91 91 ALA A O 1
ATOM 690 N N . THR A 1 92 ? 11.754 25.452 -24.470 1.00 44.22 92 THR A N 1
ATOM 691 C CA . THR A 1 92 ? 12.496 26.409 -25.297 1.00 44.22 92 THR A CA 1
ATOM 692 C C . THR A 1 92 ? 13.149 27.451 -24.403 1.00 44.22 92 THR A C 1
ATOM 694 O O . THR A 1 92 ? 12.494 27.850 -23.412 1.00 44.22 92 THR A O 1
#

Secondary structure (DSSP, 8-state):
-HHHHHHHHHHHHHHHHHHHHHHHHHHHHHHHHHHHHHHHHHHHHS-----SPPPHHHHHHHHHHHHHHHHHHHHHHHHHHHHHSS------

Sequence (92 aa):
MLPLELVIGRKLQVFTACFAGFAHGANDVGNAIAPLTALVAIYRDKNARQEGEVPIYILLYGVLAICVGLWTLGHRVIRTVGTNMSEINPAT